Protein AF-A0A954K9G8-F1 (afdb_monomer_lite)

pLDDT: mean 86.9, std 12.02, range [43.62, 96.75]

Radius of gyration: 13.29 Å; chains: 1; bounding box: 34×24×35 Å

Sequence (82 aa):
QMIAYAMIDLLTRVGKNDRAIELAEKYLSQFEDPNTFSFTDLCLKTDHLDVLQRVARGKGDLVTFAGALLDAAQAQSQPQES

Secondary structure (DSSP, 8-state):
-HHHHHHHHHHHHTT-HHHHHHHHHHHHTT-EETTTEEHHHHHHHHT-HHHHHHHHHHHT-HHHHHHHHHHHHHHHHS----

Foldseek 3Di:
DVVLLVVLVVCVVVVVLVVSLVSCLVPPLVPDDVVRDDNLVSCVVNVNLVSQLVSCVVVVVVVSNVVSVVVVVVVVVDPPPD

Structure (mmCIF, N/CA/C/O backbone):
data_AF-A0A954K9G8-F1
#
_entry.id   AF-A0A954K9G8-F1
#
loop_
_atom_site.group_PDB
_atom_site.id
_atom_site.type_symbol
_atom_site.label_atom_id
_atom_site.label_alt_id
_atom_site.label_comp_id
_atom_site.label_asym_id
_atom_site.label_entity_id
_atom_site.label_seq_id
_atom_site.pdbx_PDB_ins_code
_atom_site.Cartn_x
_atom_site.Cartn_y
_atom_site.Cartn_z
_atom_site.occupancy
_atom_site.B_iso_or_equiv
_atom_site.auth_seq_id
_atom_site.auth_comp_id
_atom_site.auth_asym_id
_atom_site.auth_atom_id
_atom_site.pdbx_PDB_model_num
ATOM 1 N N . GLN A 1 1 ? 7.846 -0.958 -14.176 1.00 65.75 1 GLN A N 1
ATOM 2 C CA . GLN A 1 1 ? 7.710 -0.421 -12.804 1.00 65.75 1 GLN A CA 1
ATOM 3 C C . GLN A 1 1 ? 7.094 0.970 -12.790 1.00 65.75 1 GLN A C 1
ATOM 5 O O . GLN A 1 1 ? 6.044 1.110 -12.189 1.00 65.75 1 GLN A O 1
ATOM 10 N N . MET A 1 2 ? 7.632 1.956 -13.520 1.00 79.69 2 MET A N 1
ATOM 11 C CA . MET A 1 2 ? 7.052 3.314 -13.585 1.00 79.69 2 MET A CA 1
ATOM 12 C C . MET A 1 2 ? 5.553 3.340 -13.953 1.00 79.69 2 MET A C 1
ATOM 14 O O . MET A 1 2 ? 4.768 4.017 -13.301 1.00 79.69 2 MET A O 1
ATOM 18 N N . ILE A 1 3 ? 5.134 2.521 -14.928 1.00 86.81 3 ILE A N 1
ATOM 19 C CA . ILE A 1 3 ? 3.713 2.378 -15.298 1.00 86.81 3 ILE A CA 1
ATOM 20 C C . ILE A 1 3 ? 2.879 1.788 -14.148 1.00 86.81 3 ILE A C 1
ATOM 22 O O . ILE A 1 3 ? 1.749 2.211 -13.947 1.00 86.81 3 ILE A O 1
ATOM 26 N N . ALA A 1 4 ? 3.422 0.844 -13.370 1.00 87.12 4 ALA A N 1
ATOM 27 C CA . ALA A 1 4 ? 2.701 0.250 -12.243 1.00 87.12 4 ALA A CA 1
ATOM 28 C C . ALA A 1 4 ? 2.453 1.286 -11.137 1.00 87.12 4 ALA A C 1
ATOM 30 O O . ALA A 1 4 ? 1.330 1.376 -10.654 1.00 87.12 4 ALA A O 1
ATOM 31 N N . TYR A 1 5 ? 3.451 2.119 -10.816 1.00 86.94 5 TYR A N 1
ATOM 32 C CA . TYR A 1 5 ? 3.283 3.236 -9.880 1.00 86.94 5 TYR A CA 1
ATOM 33 C C . TYR A 1 5 ? 2.196 4.211 -10.339 1.00 86.94 5 TYR A C 1
ATOM 35 O O . TYR A 1 5 ? 1.282 4.508 -9.576 1.00 86.94 5 TYR A O 1
ATOM 43 N N . ALA A 1 6 ? 2.250 4.651 -11.601 1.00 90.56 6 ALA A N 1
ATOM 44 C CA . ALA A 1 6 ? 1.251 5.566 -12.152 1.00 90.56 6 ALA A CA 1
ATOM 45 C C . ALA A 1 6 ? -0.166 4.969 -12.117 1.00 90.56 6 ALA A C 1
ATOM 47 O O . ALA A 1 6 ? -1.123 5.649 -11.760 1.00 90.56 6 ALA A O 1
ATOM 48 N N . MET A 1 7 ? -0.304 3.684 -12.451 1.00 94.31 7 MET A N 1
ATOM 49 C CA . MET A 1 7 ? -1.593 2.996 -12.414 1.00 94.31 7 MET A CA 1
ATOM 50 C C . MET A 1 7 ? -2.141 2.863 -10.992 1.00 94.31 7 MET A C 1
ATOM 52 O O . MET A 1 7 ? -3.331 3.081 -10.791 1.00 94.31 7 MET A O 1
ATOM 56 N N . ILE A 1 8 ? -1.299 2.531 -10.012 1.00 92.88 8 ILE A N 1
ATOM 57 C CA . ILE A 1 8 ? -1.707 2.432 -8.603 1.00 92.88 8 ILE A CA 1
ATOM 58 C C . ILE A 1 8 ? -2.153 3.793 -8.079 1.00 92.88 8 ILE A C 1
ATOM 60 O O . ILE A 1 8 ? -3.238 3.879 -7.515 1.00 92.88 8 ILE A O 1
ATOM 64 N N . ASP A 1 9 ? -1.382 4.856 -8.327 1.00 90.50 9 ASP A N 1
ATOM 65 C CA . ASP A 1 9 ? -1.758 6.217 -7.919 1.00 90.50 9 ASP A CA 1
ATOM 66 C C . ASP A 1 9 ? -3.114 6.626 -8.517 1.00 90.50 9 ASP A C 1
ATOM 68 O O . ASP A 1 9 ? -4.007 7.077 -7.798 1.00 90.50 9 ASP A O 1
ATOM 72 N N . LEU A 1 10 ? -3.320 6.391 -9.819 1.00 94.56 10 LEU A N 1
ATOM 73 C CA . LEU A 1 10 ? -4.599 6.678 -10.472 1.00 94.56 10 LEU A CA 1
ATOM 74 C C . LEU A 1 10 ? -5.751 5.872 -9.866 1.00 94.56 10 LEU A C 1
ATOM 76 O O . LEU A 1 10 ? -6.799 6.450 -9.582 1.00 94.56 10 LEU A O 1
ATOM 80 N N . LEU A 1 11 ? -5.568 4.566 -9.649 1.00 95.44 11 LEU A N 1
ATOM 81 C CA . LEU A 1 11 ? -6.591 3.689 -9.074 1.00 95.44 11 LEU A CA 1
ATOM 82 C C . LEU A 1 11 ? -6.975 4.123 -7.657 1.00 95.44 11 LEU A C 1
ATOM 84 O O . LEU A 1 11 ? -8.168 4.201 -7.361 1.00 95.44 11 LEU A O 1
ATOM 88 N N . THR A 1 12 ? -6.001 4.476 -6.818 1.00 93.00 12 THR A N 1
ATOM 89 C CA . THR A 1 12 ? -6.249 4.987 -5.463 1.00 93.00 12 THR A CA 1
ATOM 90 C C . THR A 1 12 ? -7.014 6.311 -5.500 1.00 93.00 12 THR A C 1
ATOM 92 O O . THR A 1 12 ? -7.996 6.476 -4.779 1.00 93.00 12 THR A O 1
ATOM 95 N N . ARG A 1 13 ? -6.654 7.241 -6.398 1.00 93.50 13 ARG A N 1
ATOM 96 C CA . ARG A 1 13 ? -7.357 8.533 -6.544 1.00 93.50 13 ARG A CA 1
ATOM 97 C C . ARG A 1 13 ? -8.814 8.393 -6.975 1.00 93.50 13 ARG A C 1
ATOM 99 O O . ARG A 1 13 ? -9.631 9.233 -6.612 1.00 93.50 13 ARG A O 1
ATOM 106 N N . VAL A 1 14 ? -9.147 7.352 -7.739 1.00 96.50 14 VAL A N 1
ATOM 107 C CA . VAL A 1 14 ? -10.535 7.066 -8.147 1.00 96.50 14 VAL A CA 1
ATOM 108 C C . VAL A 1 14 ? -11.252 6.083 -7.209 1.00 96.50 14 VAL A C 1
ATOM 110 O O . VAL A 1 14 ? -12.323 5.581 -7.552 1.00 96.50 14 VAL A O 1
ATOM 113 N N . GLY A 1 15 ? -10.671 5.782 -6.042 1.00 93.88 15 GLY A N 1
ATOM 114 C CA . GLY A 1 15 ? -11.263 4.908 -5.024 1.00 93.88 15 GLY A CA 1
ATOM 115 C C . GLY A 1 15 ? -11.322 3.428 -5.414 1.00 93.88 15 GLY A C 1
ATOM 116 O O . GLY A 1 15 ? -12.115 2.668 -4.862 1.00 93.88 15 GLY A O 1
ATOM 117 N N . LYS A 1 16 ? -10.519 2.988 -6.388 1.00 96.75 16 LYS A N 1
ATOM 118 C CA . LYS A 1 16 ? -10.436 1.590 -6.843 1.00 96.75 16 LYS A CA 1
ATOM 119 C C . LYS A 1 16 ? -9.319 0.839 -6.113 1.00 96.75 16 LYS A C 1
ATOM 121 O O . LYS A 1 16 ? -8.460 0.223 -6.745 1.00 96.75 16 LYS A O 1
ATOM 126 N N . ASN A 1 17 ? -9.370 0.874 -4.784 1.00 95.44 17 ASN A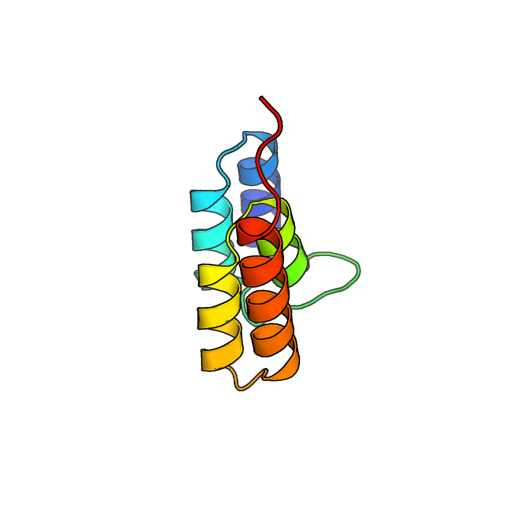 N 1
ATOM 127 C CA . ASN A 1 17 ? -8.316 0.369 -3.903 1.00 95.44 17 ASN A CA 1
ATOM 128 C C . ASN A 1 17 ? -8.030 -1.126 -4.095 1.00 95.44 17 ASN A C 1
ATOM 130 O O . ASN A 1 17 ? -6.870 -1.493 -4.232 1.00 95.44 17 ASN A O 1
ATOM 134 N N . ASP A 1 18 ? -9.053 -1.974 -4.235 1.00 95.25 18 ASP A N 1
ATOM 135 C CA . ASP A 1 18 ? -8.846 -3.418 -4.449 1.00 95.25 18 ASP A CA 1
ATOM 136 C C . ASP A 1 18 ? -7.992 -3.710 -5.691 1.00 95.25 18 ASP A C 1
ATOM 138 O O . ASP A 1 18 ? -7.128 -4.585 -5.690 1.00 95.25 18 ASP A O 1
ATOM 142 N N . ARG A 1 19 ? -8.200 -2.938 -6.766 1.00 95.25 19 ARG A N 1
ATOM 143 C CA . ARG A 1 19 ? -7.417 -3.071 -8.002 1.00 95.25 19 ARG A CA 1
ATOM 144 C C . ARG A 1 19 ? -6.028 -2.469 -7.871 1.00 95.25 19 ARG A C 1
ATOM 146 O O . ARG A 1 19 ? -5.093 -2.992 -8.474 1.00 95.25 19 ARG A O 1
ATOM 153 N N . ALA A 1 20 ? -5.887 -1.396 -7.095 1.00 95.25 20 ALA A N 1
ATOM 154 C CA . ALA A 1 20 ? -4.583 -0.840 -6.761 1.00 95.25 20 ALA A CA 1
ATOM 155 C C . ALA A 1 20 ? -3.739 -1.874 -5.996 1.00 95.25 20 ALA A C 1
ATOM 157 O O . ALA A 1 20 ? -2.595 -2.123 -6.369 1.00 95.25 20 ALA A O 1
ATOM 158 N N . ILE A 1 21 ? -4.333 -2.539 -5.002 1.00 95.25 21 ILE A N 1
ATOM 159 C CA . ILE A 1 21 ? -3.695 -3.579 -4.189 1.00 95.25 21 ILE A CA 1
ATOM 160 C C . ILE A 1 21 ? -3.315 -4.797 -5.026 1.00 95.25 21 ILE A C 1
ATOM 162 O O . ILE A 1 21 ? -2.172 -5.239 -4.954 1.00 95.25 21 ILE A O 1
ATOM 166 N N . GLU A 1 22 ? -4.212 -5.300 -5.877 1.00 94.38 22 GLU A N 1
ATOM 167 C CA . GLU A 1 22 ? -3.906 -6.421 -6.776 1.00 94.38 22 GLU A CA 1
ATOM 168 C C . GLU A 1 22 ? -2.696 -6.113 -7.675 1.00 94.38 22 GLU A C 1
ATOM 170 O O . GLU A 1 22 ? -1.797 -6.9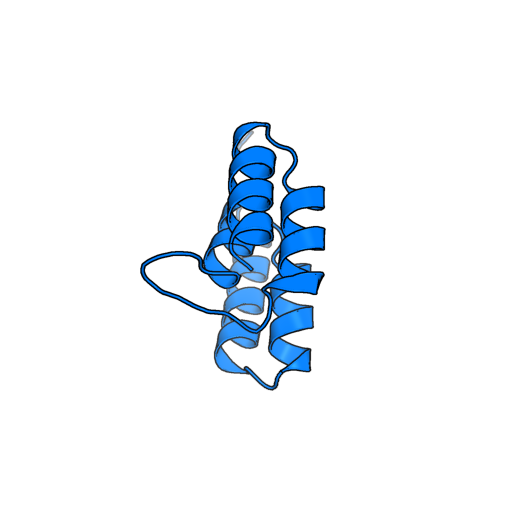42 -7.856 1.00 94.38 22 GLU A O 1
ATOM 175 N N . LEU A 1 23 ? -2.643 -4.896 -8.225 1.00 94.00 23 LEU A N 1
ATOM 176 C CA . LEU A 1 23 ? -1.543 -4.473 -9.084 1.00 94.00 23 LEU A CA 1
ATOM 177 C C . LEU A 1 23 ? -0.241 -4.303 -8.294 1.00 94.00 23 LEU A C 1
ATOM 179 O O . LEU A 1 23 ? 0.830 -4.701 -8.766 1.00 94.00 23 LEU A O 1
ATOM 183 N N . ALA A 1 24 ? -0.339 -3.743 -7.091 1.00 93.00 24 ALA A N 1
ATOM 184 C CA . ALA A 1 24 ? 0.781 -3.557 -6.189 1.00 93.00 24 ALA A CA 1
ATOM 185 C C . ALA A 1 24 ? 1.363 -4.901 -5.734 1.00 93.00 24 ALA A C 1
ATOM 187 O O . ALA A 1 24 ? 2.570 -5.100 -5.841 1.00 93.00 24 ALA A O 1
ATOM 188 N N . GLU A 1 25 ? 0.530 -5.864 -5.333 1.00 92.81 25 GLU A N 1
ATOM 189 C CA . GLU A 1 25 ? 0.973 -7.199 -4.921 1.00 92.81 25 GLU A CA 1
ATOM 190 C C . GLU A 1 25 ? 1.728 -7.897 -6.060 1.00 92.81 25 GLU A C 1
ATOM 192 O O . GLU A 1 25 ? 2.820 -8.440 -5.858 1.00 92.81 25 GLU A O 1
ATOM 197 N N . LYS A 1 26 ? 1.187 -7.808 -7.281 1.00 91.56 26 LYS A N 1
ATOM 198 C CA . LYS A 1 26 ? 1.746 -8.460 -8.468 1.00 91.56 26 LYS A CA 1
ATOM 199 C C . LYS A 1 26 ? 3.080 -7.876 -8.925 1.00 91.56 26 LYS A C 1
ATOM 201 O O . LYS A 1 26 ? 3.950 -8.629 -9.356 1.00 91.56 26 LYS A O 1
ATOM 206 N N . TYR A 1 27 ? 3.227 -6.553 -8.904 1.00 90.12 27 TYR A N 1
ATOM 207 C CA . TYR A 1 27 ? 4.358 -5.894 -9.570 1.00 90.12 27 TYR A CA 1
ATOM 208 C C . TYR A 1 27 ? 5.322 -5.183 -8.630 1.00 90.12 27 TYR A C 1
ATOM 210 O O . TYR A 1 27 ? 6.465 -4.944 -9.022 1.00 90.12 27 TYR A O 1
ATOM 218 N N . LEU A 1 28 ? 4.873 -4.824 -7.432 1.00 85.50 28 LEU A N 1
ATOM 219 C CA . LEU A 1 28 ? 5.597 -3.937 -6.528 1.00 85.50 28 LEU A CA 1
ATOM 220 C C . LEU A 1 28 ? 5.688 -4.461 -5.100 1.00 85.50 28 LEU A C 1
ATOM 222 O O . LEU A 1 28 ? 6.291 -3.792 -4.275 1.00 85.50 28 LEU A O 1
ATOM 226 N N . SER A 1 29 ? 5.160 -5.650 -4.793 1.00 80.62 29 SER A N 1
ATOM 227 C CA . SER A 1 29 ? 5.201 -6.175 -3.428 1.00 80.62 29 SER A CA 1
ATOM 228 C C . SER A 1 29 ? 6.622 -6.190 -2.877 1.00 80.62 29 SER A C 1
ATOM 230 O O . SER A 1 29 ? 6.814 -5.872 -1.717 1.00 80.62 29 SER A O 1
ATOM 232 N N . GLN A 1 30 ? 7.633 -6.512 -3.681 1.00 77.62 30 GLN A N 1
ATOM 233 C CA . GLN A 1 30 ? 9.032 -6.557 -3.236 1.00 77.62 30 GLN A CA 1
ATOM 234 C C . GLN A 1 30 ? 9.729 -5.186 -3.159 1.00 77.62 30 GLN A C 1
ATOM 236 O O . GLN A 1 30 ? 10.909 -5.137 -2.825 1.00 77.62 30 GLN A O 1
ATOM 241 N N . PHE A 1 31 ? 9.035 -4.092 -3.476 1.00 73.00 31 PHE A N 1
ATOM 242 C CA . PHE A 1 31 ? 9.603 -2.750 -3.534 1.00 73.00 31 PHE A CA 1
ATOM 243 C C . PHE A 1 31 ? 9.051 -1.889 -2.401 1.00 73.00 31 PHE A C 1
ATOM 245 O O . PHE A 1 31 ? 7.853 -1.641 -2.317 1.00 73.00 31 PHE A O 1
ATOM 252 N N . GLU A 1 32 ? 9.963 -1.413 -1.564 1.00 70.19 32 GLU A N 1
ATOM 253 C CA . GLU A 1 32 ? 9.719 -0.374 -0.571 1.00 70.19 32 GLU A CA 1
ATOM 254 C C . GLU A 1 32 ? 10.688 0.767 -0.902 1.00 70.19 32 GLU A C 1
ATOM 256 O O . GLU A 1 32 ? 11.901 0.638 -0.728 1.00 70.19 32 GLU A O 1
ATOM 261 N N . ASP A 1 33 ? 10.164 1.853 -1.470 1.00 71.62 33 ASP A N 1
ATOM 262 C CA . ASP A 1 33 ? 10.905 3.094 -1.691 1.00 71.62 33 ASP A CA 1
ATOM 263 C C . ASP A 1 33 ? 10.245 4.195 -0.851 1.00 71.62 33 ASP A C 1
ATOM 265 O O . ASP A 1 33 ? 9.147 4.643 -1.204 1.00 71.62 33 ASP A O 1
ATOM 269 N N . PRO A 1 34 ? 10.912 4.677 0.214 1.00 65.94 34 PRO A N 1
ATOM 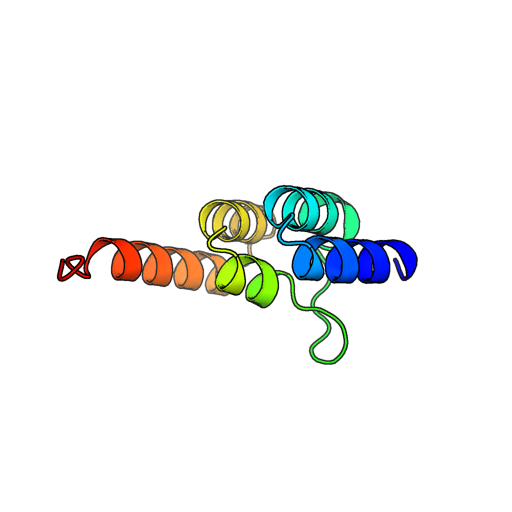270 C CA . PRO A 1 34 ? 10.374 5.707 1.101 1.00 65.94 34 PRO A CA 1
ATOM 271 C C . PRO A 1 34 ? 9.952 6.999 0.390 1.00 65.94 34 PRO A C 1
ATOM 273 O O . PRO A 1 34 ? 9.148 7.754 0.928 1.00 65.94 34 PRO A O 1
ATOM 276 N N . ASN A 1 35 ? 10.497 7.277 -0.799 1.00 73.69 35 ASN A N 1
ATOM 277 C CA . ASN A 1 35 ? 10.226 8.504 -1.543 1.00 73.69 35 ASN A CA 1
ATOM 278 C C . ASN A 1 35 ? 9.186 8.325 -2.657 1.00 73.69 35 ASN A C 1
ATOM 280 O O . ASN A 1 35 ? 8.636 9.320 -3.129 1.00 73.69 35 ASN A O 1
ATOM 284 N N . THR A 1 36 ? 8.927 7.089 -3.094 1.00 75.56 36 THR A N 1
ATOM 285 C CA . THR A 1 36 ? 8.108 6.823 -4.289 1.00 75.56 36 THR A CA 1
ATOM 286 C C . THR A 1 36 ? 6.859 6.010 -3.967 1.00 75.56 36 THR A C 1
ATOM 288 O O . THR A 1 36 ? 5.767 6.356 -4.418 1.00 75.56 36 THR A O 1
ATOM 291 N N . PHE A 1 37 ? 6.997 4.916 -3.217 1.00 85.38 37 PHE A N 1
ATOM 292 C CA . PHE A 1 37 ? 5.903 3.991 -2.943 1.00 85.38 37 PHE A CA 1
ATOM 293 C C . PHE A 1 37 ? 6.254 3.052 -1.796 1.00 85.38 37 PHE A C 1
ATOM 295 O O . PHE A 1 37 ? 7.298 2.398 -1.819 1.00 85.38 37 PHE A O 1
ATOM 302 N N . SER A 1 38 ? 5.310 2.906 -0.872 1.00 87.81 38 SER A N 1
ATOM 303 C CA . SER A 1 38 ? 5.342 1.859 0.136 1.00 87.81 38 SER A CA 1
ATOM 304 C C . SER A 1 38 ? 4.125 0.956 -0.017 1.00 87.81 38 SER A C 1
ATOM 306 O O . SER A 1 38 ? 2.979 1.419 0.000 1.00 87.81 38 SER A O 1
ATOM 308 N N . PHE A 1 39 ? 4.379 -0.344 -0.181 1.00 90.44 39 PHE A N 1
ATOM 309 C CA . PHE A 1 39 ? 3.319 -1.348 -0.239 1.00 90.44 39 PHE A CA 1
ATOM 310 C C . PHE A 1 39 ? 2.597 -1.438 1.105 1.00 90.44 39 PHE A C 1
ATOM 312 O O . PHE A 1 39 ? 1.370 -1.547 1.152 1.00 90.44 39 PHE A O 1
ATOM 319 N N . THR A 1 40 ? 3.371 -1.337 2.184 1.00 90.94 40 THR A N 1
ATOM 320 C CA . THR A 1 40 ? 2.879 -1.306 3.560 1.00 90.94 40 THR A CA 1
ATOM 321 C C . THR A 1 40 ? 1.916 -0.138 3.779 1.00 90.94 40 THR A C 1
ATOM 323 O O . THR A 1 40 ? 0.768 -0.363 4.163 1.00 90.94 40 THR A O 1
ATOM 326 N N . ASP A 1 41 ? 2.321 1.089 3.432 1.00 90.19 41 ASP A N 1
ATOM 327 C CA . ASP A 1 41 ? 1.454 2.268 3.567 1.00 90.19 41 ASP A CA 1
ATOM 328 C C . ASP A 1 41 ? 0.192 2.177 2.713 1.00 90.19 41 ASP A C 1
ATOM 330 O O . ASP A 1 41 ? -0.865 2.653 3.132 1.00 90.19 41 ASP A O 1
ATOM 334 N N . LEU A 1 42 ? 0.296 1.614 1.502 1.00 92.00 42 LEU A N 1
ATOM 335 C CA . LEU A 1 42 ? -0.866 1.427 0.641 1.00 92.00 42 LEU A CA 1
ATOM 336 C C . LEU A 1 42 ? -1.890 0.527 1.340 1.00 92.00 42 LEU A C 1
ATOM 338 O O . LEU A 1 42 ? -3.028 0.950 1.499 1.00 92.00 42 LEU A O 1
ATOM 342 N N . CYS A 1 43 ? -1.475 -0.655 1.806 1.00 93.38 43 CYS A N 1
ATOM 343 C CA . CYS A 1 43 ? -2.371 -1.607 2.465 1.00 93.38 43 CYS A CA 1
ATOM 344 C C . CYS A 1 43 ? -2.993 -1.035 3.746 1.00 93.38 43 CYS A C 1
ATOM 346 O O . CYS A 1 43 ? -4.175 -1.255 3.996 1.00 93.38 43 CYS A O 1
ATOM 348 N N . LEU A 1 44 ? -2.220 -0.278 4.534 1.00 90.81 44 LEU A N 1
ATOM 349 C CA . LEU A 1 44 ? -2.713 0.389 5.742 1.00 90.81 44 LEU A CA 1
ATOM 350 C C . LEU A 1 44 ? -3.789 1.432 5.418 1.00 90.81 44 LEU A C 1
ATOM 352 O O . LEU A 1 44 ? -4.844 1.458 6.044 1.00 90.81 44 LEU A O 1
ATOM 356 N N . LYS A 1 45 ? -3.549 2.289 4.418 1.00 90.62 45 LYS A N 1
ATOM 357 C CA . LYS A 1 45 ? -4.476 3.373 4.044 1.00 90.62 45 LYS A CA 1
ATOM 358 C C . LYS A 1 45 ? -5.755 2.873 3.385 1.00 90.62 45 LYS A C 1
ATOM 360 O O . LYS A 1 45 ? -6.744 3.603 3.367 1.00 90.62 45 LYS A O 1
ATOM 365 N N . THR A 1 46 ? -5.724 1.683 2.795 1.00 91.69 46 THR A N 1
ATOM 366 C CA . THR A 1 46 ? -6.863 1.127 2.064 1.00 91.69 46 THR A CA 1
ATOM 367 C C . THR A 1 46 ? -7.615 0.031 2.813 1.00 91.69 46 THR A C 1
ATOM 369 O O . THR A 1 46 ? -8.617 -0.435 2.279 1.00 91.69 46 THR A O 1
ATOM 372 N N . ASP A 1 47 ? -7.193 -0.306 4.038 1.00 91.69 47 ASP A N 1
ATOM 373 C CA . ASP A 1 47 ? -7.771 -1.355 4.895 1.00 91.69 47 ASP A CA 1
ATOM 374 C C . ASP A 1 47 ? -7.599 -2.789 4.347 1.00 91.69 47 ASP A C 1
ATOM 376 O O . ASP A 1 47 ? -8.465 -3.650 4.465 1.00 91.69 47 ASP A O 1
ATOM 380 N N . HIS A 1 48 ? -6.437 -3.067 3.745 1.00 94.50 48 HIS A N 1
ATOM 381 C CA . HIS A 1 48 ? -6.071 -4.382 3.187 1.00 94.50 48 HIS A CA 1
ATOM 382 C C . HIS A 1 48 ? -4.976 -5.062 4.018 1.00 94.50 48 HIS A C 1
ATOM 384 O O . HIS A 1 48 ? -3.949 -5.519 3.502 1.00 94.50 48 HIS A O 1
ATOM 390 N N . LEU A 1 49 ? -5.171 -5.100 5.340 1.00 94.44 49 LEU A N 1
ATOM 391 C CA . LEU A 1 49 ? -4.209 -5.681 6.287 1.00 94.44 49 LEU A CA 1
ATOM 392 C C . LEU A 1 49 ? -4.008 -7.187 6.084 1.00 94.44 49 LEU A C 1
ATOM 394 O O . LEU A 1 49 ? -2.916 -7.704 6.318 1.00 94.44 49 LEU A O 1
ATOM 398 N N . ASP A 1 50 ? -5.030 -7.895 5.614 1.00 94.50 50 ASP A N 1
ATOM 399 C CA . ASP A 1 50 ? -4.964 -9.317 5.273 1.00 94.50 50 ASP A CA 1
ATOM 400 C C . ASP A 1 50 ? -3.946 -9.588 4.151 1.00 94.50 50 ASP A C 1
ATOM 402 O O . ASP A 1 50 ? -3.133 -10.518 4.237 1.00 94.50 50 ASP A O 1
ATOM 406 N N . VAL A 1 51 ? -3.934 -8.734 3.122 1.00 94.75 51 VAL A N 1
ATOM 407 C CA . VAL A 1 51 ? -2.979 -8.807 2.013 1.00 94.75 51 VAL A CA 1
ATOM 408 C C . VAL A 1 51 ? -1.573 -8.493 2.511 1.00 94.75 51 VAL A C 1
ATOM 410 O O . VAL A 1 51 ? -0.637 -9.236 2.200 1.00 94.75 51 VAL A O 1
ATOM 413 N N . LEU A 1 52 ? -1.418 -7.453 3.337 1.00 94.75 52 LEU A N 1
ATOM 414 C CA . LEU A 1 52 ? -0.132 -7.100 3.940 1.00 94.75 52 LEU A CA 1
ATOM 415 C C .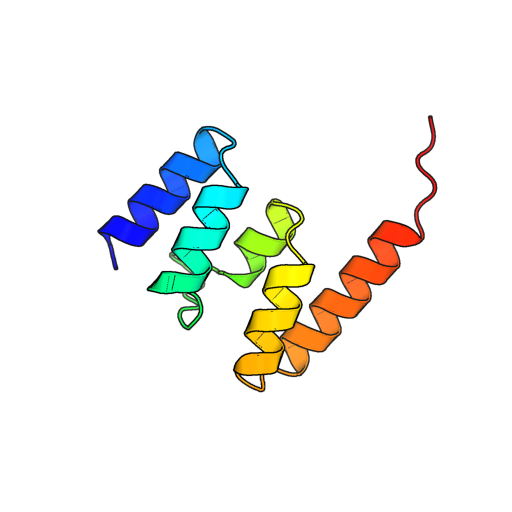 LEU A 1 52 ? 0.448 -8.264 4.754 1.00 94.75 52 LEU A C 1
ATOM 417 O O . LEU A 1 52 ? 1.606 -8.637 4.557 1.00 94.75 52 LEU A O 1
ATOM 421 N N . GLN A 1 53 ? -0.371 -8.901 5.596 1.00 94.88 53 GLN A N 1
ATOM 422 C CA . GLN A 1 53 ? 0.023 -10.075 6.375 1.00 94.88 53 GLN A CA 1
ATOM 423 C C . GLN A 1 53 ? 0.477 -11.231 5.474 1.00 94.88 53 GLN A C 1
ATOM 425 O O . GLN A 1 53 ? 1.548 -11.807 5.690 1.00 94.88 53 GLN A O 1
ATOM 430 N N . ARG A 1 54 ? -0.310 -11.574 4.443 1.00 95.19 54 ARG A N 1
ATOM 431 C CA . ARG A 1 54 ? 0.017 -12.661 3.506 1.00 95.19 54 ARG A CA 1
ATOM 432 C C . ARG A 1 54 ? 1.352 -12.415 2.809 1.00 95.19 54 ARG A C 1
ATOM 434 O O . ARG A 1 54 ? 2.201 -13.309 2.768 1.00 95.19 54 ARG A O 1
ATOM 441 N N . VAL A 1 55 ? 1.535 -11.212 2.272 1.00 93.06 55 VAL A N 1
ATOM 442 C CA . VAL A 1 55 ? 2.730 -10.830 1.517 1.00 93.06 55 VAL A CA 1
ATOM 443 C C . VAL A 1 55 ? 3.962 -10.787 2.425 1.00 93.06 55 VAL A C 1
ATOM 445 O O . VAL A 1 55 ? 4.996 -11.347 2.061 1.00 93.06 55 VAL A O 1
ATOM 448 N N . ALA A 1 56 ? 3.864 -10.179 3.610 1.00 93.12 56 ALA A N 1
ATOM 449 C CA . ALA A 1 56 ? 4.965 -10.096 4.570 1.00 93.12 56 ALA A CA 1
ATOM 450 C C . ALA A 1 56 ? 5.408 -11.489 5.044 1.00 93.12 56 ALA A C 1
ATOM 452 O O . ALA A 1 56 ? 6.593 -11.829 4.973 1.00 93.12 56 ALA A O 1
ATOM 453 N N . ARG A 1 57 ? 4.448 -12.354 5.406 1.00 93.50 57 ARG A N 1
ATOM 454 C CA . ARG A 1 57 ? 4.723 -13.750 5.773 1.00 93.50 57 ARG A CA 1
ATOM 455 C C . ARG A 1 57 ? 5.402 -14.516 4.641 1.00 93.50 57 ARG A C 1
ATOM 457 O O . ARG A 1 57 ? 6.362 -15.237 4.896 1.00 93.50 57 ARG A O 1
ATOM 464 N N . GLY A 1 58 ? 4.928 -14.353 3.404 1.00 91.31 58 GLY A N 1
ATOM 465 C CA . GLY A 1 58 ? 5.504 -15.010 2.228 1.00 91.31 58 GLY A CA 1
ATOM 466 C C . GLY A 1 58 ? 6.962 -14.627 1.957 1.00 91.31 58 GLY A C 1
ATOM 467 O O . GLY A 1 58 ? 7.721 -15.445 1.445 1.00 91.31 58 GLY A O 1
ATOM 468 N N . LYS A 1 59 ? 7.373 -13.415 2.343 1.00 89.94 59 LYS A N 1
ATOM 469 C CA . LYS A 1 59 ? 8.760 -12.938 2.215 1.00 89.94 59 LYS A CA 1
ATOM 470 C C . LYS A 1 59 ? 9.638 -13.229 3.433 1.00 89.94 59 LYS A C 1
ATOM 472 O O . LYS A 1 59 ? 10.835 -12.969 3.380 1.00 89.94 59 LYS A O 1
ATOM 477 N N . GLY A 1 60 ? 9.063 -13.727 4.528 1.00 90.88 60 GLY A N 1
ATOM 478 C CA . GLY A 1 60 ? 9.767 -13.860 5.804 1.00 90.88 60 GLY A CA 1
ATOM 479 C C . GLY A 1 60 ? 9.981 -12.532 6.540 1.00 90.88 60 GLY A C 1
ATOM 480 O O . GLY A 1 60 ? 10.782 -12.482 7.471 1.00 90.88 60 GLY A O 1
ATOM 481 N N . ASP A 1 61 ? 9.267 -11.469 6.162 1.00 91.50 61 ASP A N 1
ATOM 482 C CA . ASP A 1 61 ? 9.275 -10.197 6.886 1.00 91.50 61 ASP A CA 1
ATOM 483 C C . ASP A 1 61 ? 8.356 -10.289 8.112 1.00 91.50 61 ASP A C 1
ATOM 485 O O . ASP A 1 61 ? 7.178 -9.922 8.095 1.00 91.50 61 ASP A O 1
ATOM 489 N N . LEU A 1 62 ? 8.902 -10.863 9.184 1.00 93.06 62 LEU A N 1
ATOM 490 C CA . LEU A 1 62 ? 8.162 -11.119 10.418 1.00 93.06 62 LEU A CA 1
ATOM 491 C C . LEU A 1 62 ? 7.778 -9.835 11.161 1.00 93.06 62 LEU A C 1
ATOM 493 O O . LEU A 1 62 ? 6.791 -9.849 11.894 1.00 93.06 62 LEU A O 1
ATOM 497 N N . VAL A 1 63 ? 8.528 -8.744 10.975 1.00 93.44 63 VAL A N 1
ATOM 498 C CA . VAL A 1 63 ? 8.251 -7.462 11.636 1.00 93.44 63 VAL A CA 1
ATOM 499 C C . VAL A 1 63 ? 6.994 -6.848 11.035 1.00 93.44 63 VAL A C 1
ATOM 501 O O . VAL A 1 63 ? 6.042 -6.582 11.768 1.00 93.44 63 VAL A O 1
ATOM 504 N N . THR A 1 64 ? 6.943 -6.717 9.708 1.00 92.62 64 THR A N 1
ATOM 505 C CA . THR A 1 64 ? 5.759 -6.191 9.015 1.00 92.62 64 THR A CA 1
ATOM 506 C C . THR A 1 64 ? 4.545 -7.097 9.220 1.00 92.62 64 THR A C 1
ATOM 508 O O . THR A 1 64 ? 3.438 -6.612 9.448 1.00 92.62 64 THR A O 1
ATOM 511 N N . PHE A 1 65 ? 4.740 -8.421 9.222 1.00 94.38 65 PHE A N 1
ATOM 512 C CA . PHE A 1 65 ? 3.665 -9.373 9.511 1.00 94.38 65 PHE A CA 1
ATOM 513 C C . PHE A 1 65 ? 3.067 -9.182 10.914 1.00 94.38 65 PHE A C 1
ATOM 515 O O . PHE A 1 65 ? 1.846 -9.117 11.056 1.00 94.38 65 PHE A O 1
ATOM 522 N N . ALA A 1 66 ? 3.910 -9.082 11.947 1.00 95.44 66 ALA A N 1
ATOM 523 C CA . ALA A 1 66 ? 3.452 -8.888 13.320 1.00 95.44 66 ALA A CA 1
ATOM 524 C C . ALA A 1 66 ? 2.770 -7.524 13.514 1.00 95.44 66 ALA A C 1
ATOM 526 O O . ALA A 1 66 ? 1.748 -7.457 14.193 1.00 95.44 66 ALA A O 1
ATOM 527 N N . GLY A 1 67 ? 3.292 -6.465 12.883 1.00 93.94 67 GLY A N 1
ATOM 528 C CA . 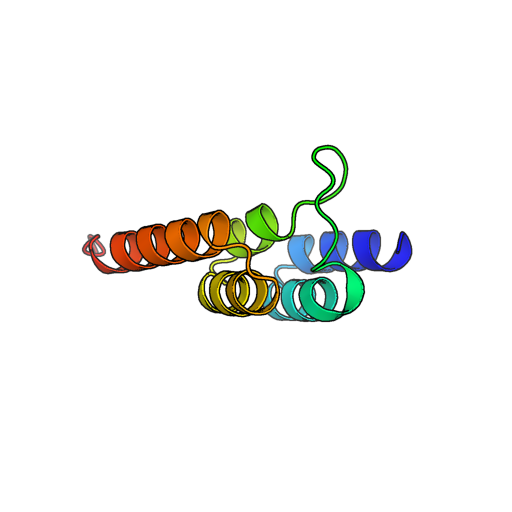GLY A 1 67 ? 2.658 -5.144 12.869 1.00 93.94 67 GLY A CA 1
ATOM 529 C C . GLY A 1 67 ? 1.244 -5.199 12.290 1.00 93.94 67 GLY A C 1
ATOM 530 O O . GLY A 1 67 ? 0.284 -4.853 12.971 1.00 93.94 67 GLY A O 1
ATOM 531 N N . ALA A 1 68 ? 1.093 -5.775 11.096 1.00 94.00 68 ALA A N 1
ATOM 532 C CA . ALA A 1 68 ? -0.208 -5.900 10.442 1.00 94.00 68 ALA A CA 1
ATOM 533 C C . ALA A 1 68 ? -1.216 -6.772 11.224 1.00 94.00 68 ALA A C 1
ATOM 535 O O . ALA A 1 68 ? -2.425 -6.581 11.092 1.00 94.00 68 ALA A O 1
ATOM 536 N N . LEU A 1 69 ? -0.751 -7.735 12.034 1.00 93.88 69 LEU A N 1
ATOM 537 C CA . LEU A 1 69 ? -1.611 -8.498 12.951 1.00 93.88 69 LEU A CA 1
ATOM 538 C C . LEU A 1 69 ? -2.109 -7.647 14.124 1.00 93.88 69 LEU A C 1
ATOM 540 O O . LEU A 1 69 ? -3.277 -7.752 14.499 1.00 93.88 69 LEU A O 1
ATOM 544 N N . LEU A 1 70 ? -1.231 -6.831 14.711 1.00 93.75 70 LEU A N 1
ATOM 545 C CA . LEU A 1 70 ? -1.584 -5.937 15.813 1.00 93.75 70 LEU A CA 1
ATOM 546 C C . LEU A 1 70 ? -2.579 -4.872 15.352 1.00 93.75 70 LEU A C 1
ATOM 548 O O . LEU A 1 70 ? -3.598 -4.683 16.015 1.00 93.75 70 LEU A O 1
ATOM 552 N N . ASP A 1 71 ? -2.336 -4.256 14.197 1.00 91.19 71 ASP A N 1
ATOM 553 C CA . ASP A 1 71 ? -3.227 -3.246 13.618 1.00 91.19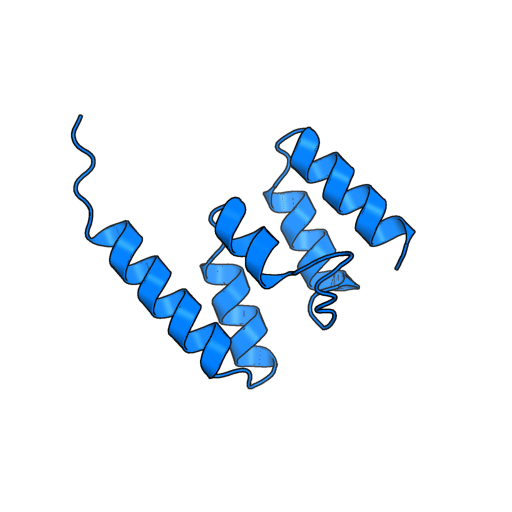 71 ASP A CA 1
ATOM 554 C C . ASP A 1 71 ? -4.620 -3.833 13.342 1.00 91.19 71 ASP A C 1
ATOM 556 O O . ASP A 1 71 ? -5.639 -3.248 13.715 1.00 91.19 71 ASP A O 1
ATOM 560 N N . ALA A 1 72 ? -4.679 -5.050 12.788 1.00 89.94 72 ALA A N 1
ATOM 561 C CA . ALA A 1 72 ? -5.943 -5.740 12.540 1.00 89.94 72 ALA A CA 1
ATOM 562 C C . ALA A 1 72 ? -6.694 -6.070 13.844 1.00 89.94 72 ALA A C 1
ATOM 564 O O . ALA A 1 72 ? -7.919 -5.954 13.904 1.00 89.94 72 ALA A O 1
ATOM 565 N N . ALA A 1 73 ? -5.977 -6.457 14.904 1.00 89.88 73 ALA A N 1
ATOM 566 C CA . ALA A 1 73 ? -6.574 -6.723 16.212 1.00 89.88 73 ALA A CA 1
ATOM 567 C C . ALA A 1 73 ? -7.103 -5.440 16.882 1.00 89.88 73 ALA A C 1
ATOM 569 O O . ALA A 1 73 ? -8.146 -5.464 17.540 1.00 89.88 73 ALA A O 1
ATOM 570 N N . GLN A 1 74 ? -6.414 -4.310 16.697 1.00 86.19 74 GLN A N 1
ATOM 571 C CA . GLN A 1 74 ? -6.855 -3.006 17.194 1.00 86.19 74 GLN A CA 1
ATOM 572 C C . GLN A 1 74 ? -8.112 -2.514 16.475 1.00 86.19 74 GLN A C 1
ATOM 574 O O . GLN A 1 74 ? -9.047 -2.077 17.146 1.00 86.19 74 GLN A O 1
ATOM 579 N N . ALA A 1 75 ? -8.180 -2.657 15.147 1.00 82.38 75 ALA A N 1
ATOM 580 C CA . ALA A 1 75 ? -9.362 -2.295 14.362 1.00 82.38 75 ALA A CA 1
ATOM 581 C C . ALA A 1 75 ? -10.627 -3.052 14.814 1.00 82.38 75 ALA A C 1
ATOM 583 O O . ALA A 1 75 ? -11.718 -2.491 14.828 1.00 82.38 75 ALA A O 1
ATOM 584 N N . GLN A 1 76 ? -10.485 -4.305 15.255 1.00 75.69 76 GLN A N 1
ATOM 585 C CA . GLN A 1 76 ? -11.593 -5.119 15.780 1.00 75.69 76 GLN A CA 1
ATOM 586 C C . GLN A 1 76 ? -12.004 -4.756 17.216 1.00 75.69 76 GLN A C 1
ATOM 588 O O . GLN A 1 76 ? -13.094 -5.116 17.656 1.00 75.69 76 GLN A O 1
ATOM 593 N N . SER A 1 77 ? -11.130 -4.076 17.962 1.00 71.94 77 SER A N 1
ATOM 594 C CA . SER A 1 77 ? -11.320 -3.780 19.387 1.00 71.94 77 SER A CA 1
ATOM 595 C C . SER A 1 77 ? -11.973 -2.419 19.649 1.00 71.94 77 SER A C 1
ATOM 597 O O . SER A 1 77 ? -12.382 -2.159 20.779 1.00 71.94 77 SER A O 1
ATOM 599 N N . GLN A 1 78 ? -12.070 -1.542 18.645 1.00 56.66 78 GLN A N 1
ATOM 600 C CA . GLN A 1 78 ? -12.779 -0.266 18.759 1.00 56.66 78 GLN A CA 1
ATOM 601 C C . GLN A 1 78 ? -14.278 -0.478 18.476 1.00 56.66 78 GLN A C 1
ATOM 603 O O . GLN A 1 78 ? -14.635 -0.824 17.348 1.00 56.66 78 GLN A O 1
ATOM 608 N N . PRO A 1 79 ? -15.180 -0.280 19.458 1.00 51.06 79 PRO A N 1
ATOM 609 C CA . PRO A 1 79 ? -16.610 -0.260 19.189 1.00 51.06 79 PRO A CA 1
ATOM 610 C C . PRO A 1 79 ? -16.898 0.921 18.262 1.00 51.06 79 PRO A C 1
ATOM 612 O O . PRO A 1 79 ? -16.520 2.050 18.571 1.00 51.06 79 PRO A O 1
ATOM 615 N N . GLN A 1 80 ? -17.562 0.668 17.134 1.00 52.38 80 GLN A N 1
ATOM 616 C CA . GLN A 1 80 ? -18.173 1.725 16.334 1.00 52.38 80 GLN A CA 1
ATOM 617 C C . GLN A 1 80 ? -19.184 2.460 17.227 1.00 52.38 80 GLN A C 1
ATOM 619 O O . GLN A 1 80 ? -20.277 1.949 17.469 1.00 52.38 80 GLN A O 1
ATOM 624 N N . GLU A 1 81 ? -18.811 3.622 17.765 1.00 45.22 81 GLU A N 1
ATOM 625 C CA . GLU A 1 81 ? -19.771 4.560 18.345 1.00 45.22 81 GLU A CA 1
ATOM 626 C C . GLU A 1 81 ? -20.646 5.081 17.197 1.00 45.22 81 GLU A C 1
ATOM 628 O O . GLU A 1 81 ? -20.221 5.892 16.375 1.00 45.22 81 GLU A O 1
ATOM 633 N N . SER A 1 82 ? -21.838 4.493 17.103 1.00 43.62 82 SER A N 1
ATOM 634 C CA . SER A 1 82 ? -22.970 4.894 16.261 1.00 43.62 82 SER A CA 1
ATOM 635 C C . SER A 1 82 ? -23.612 6.197 16.714 1.00 43.62 82 SER A C 1
ATOM 637 O O . SER A 1 82 ? -23.770 6.343 17.949 1.00 43.62 82 SER A O 1
#